Protein AF-W6TEU5-F1 (afdb_monomer_lite)

Structure (mmCIF, N/CA/C/O backbone):
data_AF-W6TEU5-F1
#
_entry.id   AF-W6TEU5-F1
#
loop_
_atom_site.group_PDB
_atom_site.id
_atom_site.type_symbol
_atom_site.label_atom_id
_atom_site.label_alt_id
_atom_site.label_comp_id
_atom_site.label_asym_id
_atom_site.label_entity_id
_atom_site.label_seq_id
_atom_site.pdbx_PDB_ins_code
_atom_site.Cartn_x
_atom_site.Cartn_y
_atom_site.Cartn_z
_atom_site.occupancy
_atom_site.B_iso_or_equiv
_atom_site.auth_seq_id
_atom_site.auth_comp_id
_atom_site.auth_asym_id
_atom_site.auth_atom_id
_atom_site.pdbx_PDB_model_num
ATOM 1 N N . MET A 1 1 ? 7.133 15.525 -54.657 1.00 47.66 1 MET A N 1
ATOM 2 C CA . MET A 1 1 ? 6.913 15.774 -53.212 1.00 47.66 1 MET A CA 1
ATOM 3 C C . MET A 1 1 ? 6.235 14.563 -52.540 1.00 47.66 1 MET A C 1
ATOM 5 O O . MET A 1 1 ? 5.232 14.722 -51.864 1.00 47.66 1 MET A O 1
ATOM 9 N N . LEU A 1 2 ? 6.760 13.339 -52.738 1.00 56.66 2 LEU A N 1
ATOM 10 C CA . LEU A 1 2 ? 6.031 12.081 -52.457 1.00 56.66 2 LEU A CA 1
ATOM 11 C C . LEU A 1 2 ? 6.947 10.897 -52.050 1.00 56.66 2 LEU A C 1
ATOM 13 O O . LEU A 1 2 ? 6.618 9.748 -52.297 1.00 56.66 2 LEU A O 1
ATOM 17 N N . LEU A 1 3 ? 8.111 11.158 -51.439 1.00 55.50 3 LEU A N 1
ATOM 18 C CA . LEU A 1 3 ? 9.068 10.097 -51.051 1.00 55.50 3 LEU A CA 1
ATOM 19 C C . LEU A 1 3 ? 9.409 10.033 -49.551 1.00 55.50 3 LEU A C 1
ATOM 21 O O . LEU A 1 3 ? 10.231 9.219 -49.145 1.00 55.50 3 LEU A O 1
ATOM 25 N N . LYS A 1 4 ? 8.776 10.843 -48.691 1.00 53.56 4 LYS A N 1
ATOM 26 C CA . LYS A 1 4 ? 9.067 10.833 -47.240 1.00 53.56 4 LYS A CA 1
ATOM 27 C C . LYS A 1 4 ? 8.332 9.735 -46.444 1.00 53.56 4 LYS A C 1
ATOM 29 O O . LYS A 1 4 ? 8.527 9.636 -45.239 1.00 53.56 4 LYS A O 1
ATOM 34 N N . THR A 1 5 ? 7.514 8.899 -47.079 1.00 62.81 5 THR A N 1
ATOM 35 C CA . THR A 1 5 ? 6.441 8.149 -46.398 1.00 62.81 5 THR A CA 1
ATOM 36 C C . THR A 1 5 ? 6.730 6.679 -46.073 1.00 62.81 5 THR A C 1
ATOM 38 O O . THR A 1 5 ? 6.107 6.151 -45.156 1.00 62.81 5 THR A O 1
ATOM 41 N N . PHE A 1 6 ? 7.690 6.006 -46.719 1.00 62.19 6 PHE A N 1
ATOM 42 C CA . PHE A 1 6 ? 7.880 4.558 -46.493 1.00 62.19 6 PHE A CA 1
ATOM 43 C C . PHE A 1 6 ? 8.570 4.235 -45.155 1.00 62.19 6 PHE A C 1
ATOM 45 O O . PHE A 1 6 ? 8.124 3.373 -44.403 1.00 62.19 6 PHE A O 1
ATOM 52 N N . ALA A 1 7 ? 9.608 4.994 -44.787 1.00 64.88 7 ALA A N 1
ATOM 53 C CA . ALA A 1 7 ? 10.289 4.847 -43.494 1.00 64.88 7 ALA A CA 1
ATOM 54 C C . ALA A 1 7 ? 9.403 5.252 -42.298 1.00 64.88 7 ALA A C 1
ATOM 56 O O . ALA A 1 7 ? 9.621 4.820 -41.167 1.00 64.88 7 ALA A O 1
ATOM 57 N N . GLN A 1 8 ? 8.397 6.093 -42.543 1.00 64.06 8 GLN A N 1
ATOM 58 C CA . GLN A 1 8 ? 7.459 6.564 -41.529 1.00 64.06 8 GLN A CA 1
ATOM 59 C C . GLN A 1 8 ? 6.436 5.483 -41.147 1.00 64.06 8 GLN A C 1
ATOM 61 O O . GLN A 1 8 ? 5.996 5.460 -40.002 1.00 64.06 8 GLN A O 1
ATOM 66 N N . LEU A 1 9 ? 6.137 4.550 -42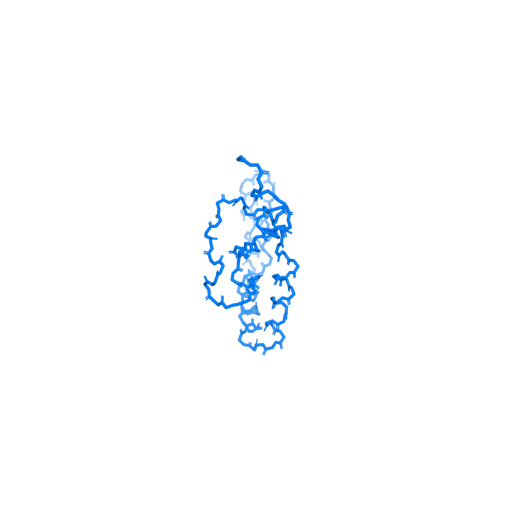.059 1.00 65.44 9 LEU A N 1
ATOM 67 C CA . LEU A 1 9 ? 5.239 3.413 -41.833 1.00 65.44 9 LEU A CA 1
ATOM 68 C C . LEU A 1 9 ? 5.831 2.371 -40.863 1.00 65.44 9 LEU A C 1
ATOM 70 O O . LEU A 1 9 ? 5.100 1.722 -40.124 1.00 65.44 9 LEU A O 1
ATOM 74 N N . PHE A 1 10 ? 7.162 2.261 -40.811 1.00 72.69 10 PHE A N 1
ATOM 75 C CA . PHE A 1 10 ? 7.885 1.373 -39.891 1.00 72.69 10 PHE A CA 1
ATOM 76 C C . PHE A 1 10 ? 8.312 2.049 -38.581 1.00 72.69 10 PHE A C 1
ATOM 78 O O . PHE A 1 10 ? 8.942 1.409 -37.731 1.00 72.69 10 PHE A O 1
ATOM 85 N N . LYS A 1 11 ? 7.982 3.332 -38.370 1.00 67.25 11 LYS A N 1
ATOM 86 C CA . LYS A 1 11 ? 8.233 3.977 -37.077 1.00 67.25 11 LYS A CA 1
ATOM 87 C C . LYS A 1 11 ? 7.311 3.363 -36.033 1.00 67.25 11 LYS A C 1
ATOM 89 O O . LYS A 1 11 ? 6.134 3.700 -35.948 1.00 67.25 11 LYS A O 1
ATOM 94 N N . ARG A 1 12 ? 7.880 2.489 -35.199 1.00 63.69 12 ARG A N 1
ATOM 95 C CA . ARG A 1 12 ? 7.220 2.011 -33.982 1.00 63.69 12 ARG A CA 1
ATOM 96 C C . ARG A 1 12 ? 6.779 3.226 -33.158 1.00 63.69 12 ARG A C 1
ATOM 98 O O . ARG A 1 12 ? 7.586 4.151 -32.993 1.00 63.69 12 ARG A O 1
ATOM 105 N N . PRO A 1 13 ? 5.535 3.254 -32.647 1.00 64.12 13 PRO A N 1
ATOM 106 C CA . PRO A 1 13 ? 5.125 4.309 -31.736 1.00 64.12 13 PRO A CA 1
ATOM 107 C C . PRO A 1 13 ? 6.117 4.345 -30.572 1.00 64.12 13 P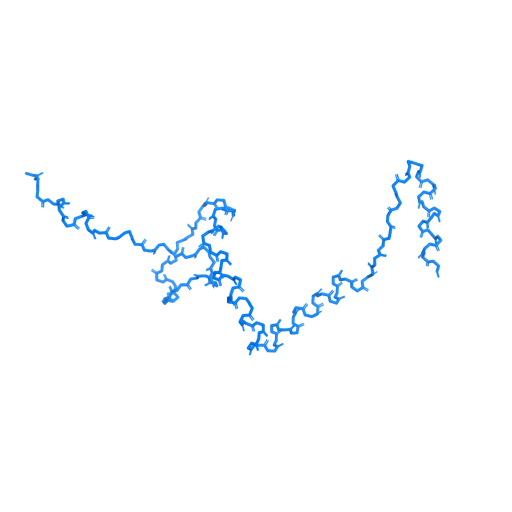RO A C 1
ATOM 109 O O . PRO A 1 13 ? 6.479 3.301 -30.023 1.00 64.12 13 PRO A O 1
ATOM 112 N N . LYS A 1 14 ? 6.611 5.541 -30.232 1.00 61.53 14 LYS A N 1
ATOM 113 C CA . LYS A 1 14 ? 7.464 5.707 -29.052 1.00 61.53 14 LYS A CA 1
ATOM 114 C C . LYS A 1 14 ? 6.681 5.182 -27.850 1.00 61.53 14 LYS A C 1
ATOM 116 O O . LYS A 1 14 ? 5.530 5.575 -27.664 1.00 61.53 14 LYS A O 1
ATOM 121 N N . SER A 1 15 ? 7.284 4.291 -27.064 1.00 60.62 15 SER A N 1
ATOM 122 C CA . SER A 1 15 ? 6.664 3.823 -25.828 1.00 60.62 15 SER A CA 1
ATOM 123 C C .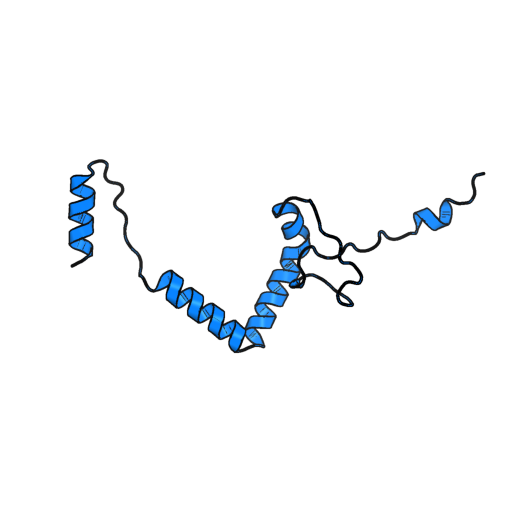 SER A 1 15 ? 6.427 5.032 -24.930 1.00 60.62 15 SER A C 1
ATOM 125 O O . SER A 1 15 ? 7.384 5.695 -24.522 1.00 60.62 15 SER A O 1
ATOM 127 N N . LYS A 1 16 ? 5.163 5.341 -24.653 1.00 65.56 16 LYS A N 1
ATOM 128 C CA . LYS A 1 16 ? 4.815 6.319 -23.624 1.00 65.56 16 LYS A CA 1
ATOM 129 C C . LYS A 1 16 ? 5.292 5.795 -22.269 1.00 65.56 16 LYS A C 1
ATOM 131 O O . LYS A 1 16 ? 5.317 4.5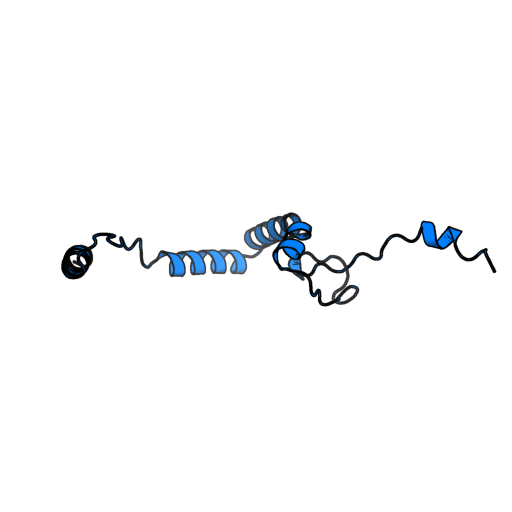76 -22.067 1.00 65.56 16 LYS A O 1
ATOM 136 N N . ALA A 1 17 ? 5.692 6.681 -21.354 1.00 69.75 17 ALA A N 1
ATOM 137 C CA . ALA A 1 17 ? 5.918 6.239 -19.982 1.00 69.75 17 ALA A CA 1
ATOM 138 C C . ALA A 1 17 ? 4.633 5.640 -19.421 1.00 69.75 17 ALA A C 1
ATOM 140 O O . ALA A 1 17 ? 3.527 6.067 -19.745 1.00 69.75 17 ALA A O 1
ATOM 141 N N . SER A 1 18 ? 4.807 4.675 -18.526 1.00 75.38 18 SER A N 1
ATOM 142 C CA . SER A 1 18 ? 3.741 4.341 -17.597 1.00 75.38 18 SER A CA 1
ATOM 143 C C . SER A 1 18 ? 3.374 5.586 -16.794 1.00 75.38 18 SER A C 1
ATOM 145 O O . SER A 1 18 ? 4.263 6.285 -16.306 1.00 75.38 18 SER A O 1
ATOM 147 N N . ALA A 1 19 ? 2.076 5.819 -16.597 1.00 82.50 19 ALA A N 1
ATOM 148 C CA . ALA A 1 19 ? 1.596 6.878 -15.706 1.00 82.50 19 ALA A CA 1
ATOM 149 C C . ALA A 1 19 ? 2.032 6.677 -14.242 1.00 82.50 19 ALA A C 1
ATOM 151 O O . ALA A 1 19 ? 1.981 7.602 -13.437 1.00 82.50 19 ALA A O 1
ATOM 152 N N . TRP A 1 20 ? 2.486 5.470 -13.900 1.00 86.00 20 TRP A N 1
ATOM 153 C CA . TRP A 1 20 ? 2.998 5.107 -12.585 1.00 86.00 20 TRP A CA 1
ATOM 154 C C . TRP A 1 20 ? 4.501 4.840 -12.646 1.00 86.00 20 TRP A C 1
ATOM 156 O O . TRP A 1 20 ? 4.940 4.023 -13.461 1.00 86.00 20 TRP A O 1
ATOM 166 N N . ASP A 1 21 ? 5.272 5.433 -11.731 1.00 85.50 21 ASP A N 1
ATOM 167 C CA . ASP A 1 21 ? 6.728 5.212 -11.624 1.00 85.50 21 ASP A CA 1
ATOM 168 C C . ASP A 1 21 ? 7.036 3.709 -11.476 1.00 85.50 21 ASP A C 1
ATOM 170 O O . ASP A 1 21 ? 7.842 3.125 -12.200 1.00 85.50 21 ASP A O 1
ATOM 174 N N . ALA A 1 22 ? 6.243 3.031 -10.641 1.00 88.19 22 ALA A N 1
ATOM 175 C CA . ALA A 1 22 ? 6.356 1.602 -10.390 1.00 88.19 22 ALA A CA 1
ATOM 176 C C . ALA A 1 22 ? 5.998 0.706 -11.585 1.00 88.19 22 ALA A C 1
ATOM 178 O O . ALA A 1 22 ? 6.332 -0.470 -11.533 1.00 88.19 22 ALA A O 1
ATOM 179 N N . ALA A 1 23 ? 5.365 1.195 -12.655 1.00 88.81 23 ALA A N 1
ATOM 180 C CA . ALA A 1 23 ? 5.155 0.423 -13.890 1.00 88.81 23 ALA A CA 1
ATOM 181 C C . ALA A 1 23 ? 6.025 0.904 -15.064 1.00 88.81 23 ALA A C 1
ATOM 183 O O . ALA A 1 23 ? 6.005 0.300 -16.136 1.00 88.81 23 ALA A O 1
ATOM 184 N N . GLY A 1 24 ? 6.843 1.940 -14.852 1.00 84.50 24 GLY A N 1
ATOM 185 C CA . GLY A 1 24 ? 7.822 2.412 -15.823 1.00 84.50 24 GLY A CA 1
ATOM 186 C C . GLY A 1 24 ? 8.966 1.422 -16.054 1.00 84.50 24 GLY A C 1
ATOM 187 O O . GLY A 1 24 ? 9.247 0.533 -15.244 1.00 84.50 24 GLY A O 1
ATOM 188 N N . SER A 1 25 ? 9.649 1.578 -17.182 1.00 80.06 25 SER A N 1
ATOM 189 C CA . SER A 1 25 ? 10.891 0.877 -17.509 1.00 80.06 25 SER A CA 1
ATOM 190 C C . SER A 1 25 ? 11.875 1.870 -18.126 1.00 80.06 25 SER A C 1
ATOM 192 O O . SER A 1 25 ? 11.463 2.837 -18.769 1.00 80.06 25 SER A O 1
ATOM 194 N N . GLY A 1 26 ? 13.172 1.627 -17.944 1.00 81.94 26 GLY A N 1
ATOM 195 C CA . GLY A 1 26 ? 14.239 2.487 -18.448 1.00 81.94 26 GLY A CA 1
ATOM 196 C C . GLY A 1 26 ? 14.707 3.544 -17.447 1.00 81.94 26 GLY A C 1
ATOM 197 O O . GLY A 1 26 ? 14.410 3.490 -16.255 1.00 81.94 26 GLY A O 1
ATOM 198 N N . LYS A 1 27 ? 15.510 4.491 -17.938 1.00 80.38 27 LYS A N 1
ATOM 199 C CA . LYS A 1 27 ? 16.108 5.539 -17.106 1.00 80.38 27 LYS A CA 1
ATOM 200 C C . LYS A 1 27 ? 15.035 6.506 -16.606 1.00 80.38 27 LYS A C 1
ATOM 202 O O . LYS A 1 27 ? 14.122 6.885 -17.348 1.00 80.38 27 LYS A O 1
ATOM 207 N N . ARG A 1 28 ? 15.195 6.949 -15.357 1.00 72.12 28 ARG A N 1
ATOM 208 C CA . ARG A 1 28 ? 14.314 7.933 -14.721 1.00 72.12 28 ARG A CA 1
ATOM 209 C C . ARG A 1 28 ? 14.202 9.169 -15.624 1.00 72.12 28 ARG A C 1
ATOM 211 O O . ARG A 1 28 ? 15.217 9.656 -16.112 1.00 72.12 28 ARG A O 1
ATOM 218 N N . LEU A 1 29 ? 12.976 9.632 -15.874 1.00 68.75 29 LEU A N 1
ATOM 219 C CA . LEU A 1 29 ? 12.623 10.796 -16.711 1.00 68.75 29 LEU A CA 1
ATOM 220 C C . LEU A 1 29 ? 12.728 10.647 -18.242 1.00 68.75 29 LEU A C 1
ATOM 222 O O . LEU A 1 29 ? 12.255 11.531 -18.945 1.00 68.75 29 LEU A O 1
ATOM 226 N N . THR A 1 30 ? 13.256 9.547 -18.796 1.00 73.31 30 THR A N 1
ATOM 227 C CA . THR A 1 30 ? 13.441 9.432 -20.268 1.00 73.31 30 THR A CA 1
ATOM 228 C C . THR A 1 30 ? 12.127 9.443 -21.056 1.00 73.31 30 THR A C 1
ATOM 230 O O . THR A 1 30 ? 12.093 9.879 -22.203 1.00 73.31 30 THR A O 1
ATOM 233 N N . TYR A 1 31 ? 11.037 8.998 -20.431 1.00 72.75 31 TYR A N 1
ATOM 234 C CA . TYR A 1 31 ? 9.713 8.941 -21.047 1.00 72.75 31 TYR A CA 1
ATOM 235 C C . TYR A 1 31 ? 8.656 9.721 -20.261 1.00 72.75 31 TYR A C 1
ATOM 237 O O . TYR A 1 31 ? 7.476 9.577 -20.560 1.00 72.75 31 TYR A O 1
ATOM 245 N N . TRP A 1 32 ? 9.052 10.519 -19.256 1.00 78.19 32 TRP A N 1
ATOM 246 C CA . TRP A 1 32 ? 8.101 11.206 -18.378 1.00 78.19 32 TRP A CA 1
ATOM 247 C C . TRP A 1 32 ? 7.195 12.137 -19.184 1.00 78.19 32 TRP A C 1
ATOM 249 O O . TRP A 1 32 ? 7.640 13.140 -19.741 1.00 78.19 32 TRP A O 1
ATOM 259 N N . GLN A 1 33 ? 5.917 11.785 -19.231 1.00 77.38 33 GLN A N 1
ATOM 260 C CA . GLN A 1 33 ? 4.861 12.577 -19.834 1.00 77.38 33 GLN A CA 1
ATOM 261 C C . GLN A 1 33 ? 3.654 12.489 -18.900 1.00 77.38 33 GLN A C 1
ATOM 263 O O . GLN A 1 33 ? 3.140 11.388 -18.700 1.00 77.38 33 GLN A O 1
ATOM 268 N N . PRO A 1 34 ? 3.223 13.605 -18.287 1.00 78.44 34 PRO A N 1
ATOM 269 C CA . PRO A 1 34 ? 1.988 13.631 -17.519 1.00 78.44 34 PRO A CA 1
ATOM 270 C C . PRO A 1 34 ? 0.815 13.212 -18.412 1.00 78.44 34 PRO A C 1
ATOM 272 O O . PRO A 1 34 ? 0.611 13.782 -19.483 1.00 78.44 34 PRO A O 1
ATOM 275 N N . GLU A 1 35 ? 0.066 12.199 -17.990 1.00 78.44 35 GLU A N 1
ATOM 276 C CA . GLU A 1 35 ? -1.112 11.722 -18.714 1.00 78.44 35 GLU A CA 1
ATOM 277 C C . GLU A 1 35 ? -2.374 12.436 -18.210 1.00 78.44 35 GLU A C 1
ATOM 279 O O . GLU A 1 35 ? -2.550 12.636 -17.010 1.00 78.44 35 GLU A O 1
ATOM 284 N N . HIS A 1 36 ? -3.279 12.782 -19.131 1.00 83.31 36 HIS A N 1
ATOM 285 C CA . HIS A 1 36 ? -4.575 13.415 -18.826 1.00 83.31 36 HIS A CA 1
ATOM 286 C C . HIS A 1 36 ? -5.759 12.438 -18.911 1.00 83.31 36 HIS A C 1
ATOM 288 O O . HIS A 1 36 ? -6.917 12.848 -18.858 1.00 83.31 36 HIS A O 1
ATOM 294 N N . SER A 1 37 ? -5.483 11.146 -19.104 1.00 85.31 37 SER A N 1
ATOM 295 C CA . SER A 1 37 ? -6.527 10.128 -19.239 1.00 85.31 37 SER A CA 1
ATOM 296 C C . SER A 1 37 ? -7.130 9.724 -17.888 1.00 85.31 37 SER A C 1
ATOM 298 O O . SER A 1 37 ? -6.565 9.977 -16.824 1.00 85.31 37 SER A O 1
ATOM 300 N N . ALA A 1 38 ? -8.300 9.084 -17.929 1.00 87.56 38 ALA A N 1
ATOM 301 C CA . ALA A 1 38 ? -8.982 8.618 -16.730 1.00 87.56 38 ALA A CA 1
ATOM 302 C C . ALA A 1 38 ? -8.168 7.540 -15.986 1.00 87.56 38 ALA A C 1
ATOM 304 O O . ALA A 1 38 ? -7.442 6.742 -16.581 1.00 87.56 38 ALA A O 1
ATOM 305 N N . ILE A 1 39 ? -8.354 7.448 -14.668 1.00 86.75 39 ILE A N 1
ATOM 306 C CA . ILE A 1 39 ? -7.627 6.490 -13.816 1.00 86.75 39 ILE A CA 1
ATOM 307 C C . ILE A 1 39 ? -7.834 5.042 -14.287 1.00 86.75 39 ILE A C 1
ATOM 309 O O . ILE A 1 39 ? -6.880 4.267 -14.339 1.00 86.75 39 ILE A O 1
ATOM 313 N N . ASN A 1 40 ? -9.052 4.684 -14.701 1.00 89.56 40 ASN A N 1
ATOM 314 C CA . ASN A 1 40 ? -9.359 3.332 -15.175 1.00 89.56 40 ASN A CA 1
ATOM 315 C C . ASN A 1 40 ? -8.583 2.970 -16.451 1.00 89.56 40 ASN A C 1
ATOM 317 O O . ASN A 1 40 ? -8.072 1.856 -16.556 1.00 89.56 40 ASN A O 1
ATOM 321 N N . SER A 1 41 ? -8.427 3.912 -17.391 1.00 85.62 41 SER A N 1
ATOM 322 C CA . SER A 1 41 ? -7.615 3.686 -18.595 1.00 85.62 41 SER A CA 1
ATOM 323 C C . SER A 1 41 ? -6.124 3.576 -18.277 1.00 85.62 41 SER A C 1
ATOM 325 O O . SER A 1 41 ? -5.423 2.781 -18.901 1.00 85.62 41 SER A O 1
ATOM 327 N N . LEU A 1 42 ? -5.639 4.319 -17.278 1.00 84.94 42 LEU A N 1
ATOM 328 C CA . LEU A 1 42 ? -4.251 4.227 -16.818 1.00 84.94 42 LEU A CA 1
ATOM 329 C C . LEU A 1 42 ? -3.961 2.904 -16.105 1.00 84.94 42 LEU A C 1
ATOM 331 O O . LEU A 1 42 ? -2.908 2.305 -16.308 1.00 84.94 42 LEU A O 1
ATOM 335 N N . LEU A 1 43 ? -4.887 2.427 -15.275 1.00 86.94 43 LEU A N 1
ATOM 336 C CA . LEU A 1 43 ? -4.740 1.157 -14.566 1.00 86.94 43 LEU A CA 1
ATOM 337 C C . LEU A 1 43 ? -4.800 -0.039 -15.516 1.00 86.94 43 LEU A C 1
ATOM 339 O O . LEU A 1 43 ? -3.970 -0.938 -15.386 1.00 86.94 43 LEU A O 1
ATOM 343 N N . GLY A 1 44 ? -5.723 -0.038 -16.484 1.00 85.56 44 GLY A N 1
ATOM 344 C CA . GLY A 1 44 ? -5.931 -1.168 -17.396 1.00 85.56 44 GLY A CA 1
ATOM 345 C C . GLY A 1 44 ? -4.652 -1.635 -18.100 1.00 85.56 44 GLY A C 1
ATOM 346 O O . GLY A 1 44 ? -4.414 -2.834 -18.214 1.00 85.56 44 GLY A O 1
ATOM 347 N N . ASN A 1 45 ? -3.776 -0.700 -18.475 1.00 81.25 45 ASN A N 1
ATOM 348 C CA . ASN A 1 45 ? -2.533 -1.000 -19.192 1.00 81.25 45 ASN A CA 1
ATOM 349 C C . ASN A 1 45 ? -1.345 -1.372 -18.284 1.00 81.25 45 ASN A C 1
ATOM 351 O O . ASN A 1 45 ? -0.322 -1.850 -18.774 1.00 81.25 45 ASN A O 1
ATOM 355 N N . HIS A 1 46 ? -1.433 -1.128 -16.973 1.00 87.94 46 HIS A N 1
ATOM 356 C CA . HIS A 1 46 ? -0.287 -1.223 -16.056 1.00 87.94 46 HIS A CA 1
ATOM 357 C C . HIS A 1 46 ? -0.513 -2.152 -14.857 1.00 87.94 46 HIS A C 1
ATOM 359 O O . HIS A 1 46 ? 0.430 -2.428 -14.112 1.00 87.94 46 HIS A O 1
ATOM 365 N N . LEU A 1 47 ? -1.734 -2.664 -14.674 1.00 91.06 47 LEU A N 1
ATOM 366 C CA . LEU A 1 47 ? -2.141 -3.416 -13.487 1.00 91.06 47 LEU A CA 1
ATOM 367 C C . LEU A 1 47 ? -1.270 -4.648 -13.215 1.00 91.06 47 LEU A C 1
ATOM 369 O O . LEU A 1 47 ? -0.904 -4.892 -12.067 1.00 91.06 47 LEU A O 1
ATOM 373 N N . GLU A 1 48 ? -0.924 -5.414 -14.251 1.00 91.81 48 GLU A N 1
ATOM 374 C CA . GLU A 1 48 ? -0.106 -6.623 -14.102 1.00 91.81 48 GLU A CA 1
ATOM 375 C C . GLU A 1 48 ? 1.283 -6.296 -13.541 1.00 91.81 48 GLU A C 1
ATOM 377 O O . GLU A 1 48 ? 1.705 -6.845 -12.521 1.00 91.81 48 GLU A O 1
ATOM 382 N N . THR A 1 49 ? 1.961 -5.326 -14.157 1.00 92.06 49 THR A N 1
ATOM 383 C CA . THR A 1 49 ? 3.292 -4.871 -13.747 1.00 92.06 49 THR A CA 1
ATOM 384 C C . THR A 1 49 ? 3.275 -4.293 -12.336 1.00 92.06 49 THR A C 1
ATOM 386 O O . THR A 1 49 ? 4.137 -4.638 -11.526 1.00 92.06 49 THR A O 1
ATOM 389 N N . LEU A 1 50 ? 2.283 -3.454 -12.017 1.00 93.19 50 LEU A N 1
ATOM 390 C CA . LEU A 1 50 ? 2.124 -2.874 -10.683 1.00 93.19 50 LEU A CA 1
ATOM 391 C C . LEU A 1 50 ? 1.934 -3.957 -9.623 1.00 93.19 50 LEU A C 1
ATOM 393 O O . LEU A 1 50 ? 2.616 -3.945 -8.602 1.00 93.19 50 LEU A O 1
ATOM 397 N N . ARG A 1 51 ? 1.048 -4.924 -9.877 1.00 94.69 51 ARG A N 1
ATOM 398 C CA . ARG A 1 51 ? 0.751 -6.008 -8.937 1.00 94.69 51 ARG A CA 1
ATOM 399 C C . ARG A 1 51 ? 1.961 -6.909 -8.711 1.00 94.69 51 ARG A C 1
ATOM 401 O O . ARG A 1 51 ? 2.257 -7.262 -7.570 1.00 94.69 51 ARG A O 1
ATOM 408 N N . SER A 1 52 ? 2.656 -7.279 -9.785 1.00 95.94 52 SER A N 1
ATOM 409 C CA . SER A 1 52 ? 3.853 -8.118 -9.709 1.00 95.94 52 SER A CA 1
ATOM 410 C C . SER A 1 52 ? 4.963 -7.431 -8.908 1.00 95.94 52 SER A C 1
ATOM 412 O O . SER A 1 52 ? 5.479 -8.007 -7.948 1.00 95.94 52 SER A O 1
ATOM 414 N N . ARG A 1 53 ? 5.259 -6.161 -9.217 1.00 95.38 53 ARG A N 1
ATOM 415 C CA . ARG A 1 53 ? 6.290 -5.381 -8.517 1.00 95.38 53 ARG A CA 1
ATOM 416 C C . ARG A 1 53 ? 5.912 -5.067 -7.072 1.00 95.38 53 ARG A C 1
ATOM 418 O O . ARG A 1 53 ? 6.772 -5.170 -6.209 1.00 95.38 53 ARG A O 1
ATOM 425 N N . ALA A 1 54 ? 4.646 -4.769 -6.777 1.00 95.94 54 ALA A N 1
ATOM 426 C CA . ALA A 1 54 ? 4.184 -4.587 -5.400 1.00 95.94 54 ALA A CA 1
ATOM 427 C C . ALA A 1 54 ? 4.438 -5.846 -4.555 1.00 95.94 54 ALA A C 1
ATOM 429 O O . ALA A 1 54 ? 5.028 -5.762 -3.482 1.00 95.94 54 ALA A O 1
ATOM 430 N N . ARG A 1 55 ? 4.077 -7.033 -5.063 1.00 96.19 55 ARG A N 1
ATOM 431 C CA . ARG A 1 55 ? 4.332 -8.310 -4.370 1.00 96.19 55 ARG A CA 1
ATOM 432 C C . ARG A 1 55 ? 5.822 -8.602 -4.207 1.00 96.19 55 ARG A C 1
ATOM 434 O O . ARG A 1 55 ? 6.228 -9.157 -3.191 1.00 96.19 55 ARG A O 1
ATOM 441 N N . ASP A 1 56 ? 6.626 -8.251 -5.205 1.00 97.31 56 ASP A N 1
ATOM 442 C CA . ASP A 1 56 ? 8.076 -8.412 -5.137 1.00 97.31 56 ASP A CA 1
ATOM 443 C C . ASP A 1 56 ? 8.716 -7.508 -4.079 1.00 97.31 56 ASP A C 1
ATOM 445 O O . ASP A 1 56 ? 9.531 -7.977 -3.286 1.00 97.31 56 ASP A O 1
ATOM 449 N N . MET A 1 57 ? 8.276 -6.250 -3.996 1.00 96.62 57 MET A N 1
ATOM 450 C CA . MET A 1 57 ? 8.734 -5.305 -2.978 1.00 96.62 57 MET A CA 1
ATOM 451 C C . MET A 1 57 ? 8.454 -5.803 -1.564 1.00 96.62 57 MET A C 1
ATOM 453 O O . MET A 1 57 ? 9.335 -5.725 -0.713 1.00 96.62 57 MET A O 1
ATOM 457 N N . VAL A 1 58 ? 7.269 -6.362 -1.319 1.00 97.56 58 VAL A N 1
ATOM 458 C CA . VAL A 1 58 ? 6.911 -6.920 -0.006 1.00 97.56 58 VAL A CA 1
ATOM 459 C C . VAL A 1 58 ? 7.807 -8.099 0.368 1.00 97.56 58 VAL A C 1
ATOM 461 O O . VAL A 1 58 ? 8.252 -8.187 1.506 1.00 97.56 58 VAL A O 1
ATOM 464 N N . ARG A 1 59 ? 8.129 -8.980 -0.589 1.00 97.12 59 ARG A N 1
ATOM 465 C CA . ARG A 1 59 ? 9.000 -10.144 -0.346 1.00 97.12 59 ARG A CA 1
ATOM 466 C C . ARG A 1 59 ? 10.454 -9.764 -0.066 1.00 97.12 59 ARG A C 1
ATOM 468 O O . ARG A 1 59 ? 11.127 -10.471 0.674 1.00 97.12 59 ARG A O 1
ATOM 475 N N . LYS A 1 60 ? 10.953 -8.695 -0.690 1.00 97.69 60 LYS A N 1
ATOM 476 C CA . LYS A 1 60 ? 12.373 -8.310 -0.629 1.00 97.69 60 LYS A CA 1
ATOM 477 C C . LYS A 1 60 ? 12.685 -7.248 0.420 1.00 97.69 60 LYS A C 1
ATOM 479 O O . LYS A 1 60 ? 13.838 -7.134 0.823 1.00 97.69 60 LYS A O 1
ATOM 484 N N . ASN A 1 61 ? 11.703 -6.444 0.825 1.00 97.25 61 ASN A N 1
ATOM 485 C CA . ASN A 1 61 ? 11.917 -5.307 1.712 1.00 97.25 61 ASN A CA 1
ATOM 486 C C . ASN A 1 61 ? 11.143 -5.480 3.035 1.00 97.25 61 ASN A C 1
ATOM 488 O O . ASN A 1 61 ? 9.912 -5.366 3.036 1.00 97.25 61 ASN A O 1
ATOM 492 N N . PRO A 1 62 ? 11.839 -5.674 4.175 1.00 97.19 62 PRO A N 1
ATOM 493 C CA . PRO A 1 62 ? 11.184 -5.844 5.471 1.00 97.19 62 PRO A CA 1
ATOM 494 C C . PRO A 1 62 ? 10.400 -4.600 5.907 1.00 97.19 62 PRO A C 1
ATOM 496 O O . PRO A 1 62 ? 9.354 -4.733 6.539 1.00 97.19 62 PRO A O 1
ATOM 499 N N . TYR A 1 63 ? 10.827 -3.394 5.515 1.00 98.12 63 TYR A N 1
ATOM 500 C CA . TYR A 1 63 ? 10.064 -2.174 5.789 1.00 98.12 63 TYR A CA 1
ATOM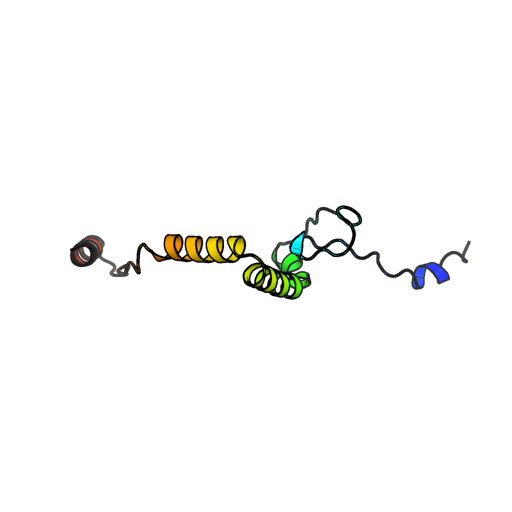 501 C C . TYR A 1 63 ? 8.733 -2.164 5.043 1.00 98.12 63 TYR A C 1
ATOM 503 O O . TYR A 1 63 ? 7.713 -1.811 5.625 1.00 98.12 63 TYR A O 1
ATOM 511 N N . ALA A 1 64 ? 8.718 -2.589 3.775 1.00 97.12 64 ALA A N 1
ATOM 512 C CA . ALA A 1 64 ? 7.482 -2.665 3.000 1.00 97.12 64 ALA A CA 1
ATOM 513 C C . ALA A 1 64 ? 6.496 -3.665 3.622 1.00 97.12 64 ALA A C 1
ATOM 515 O O . ALA A 1 64 ? 5.313 -3.356 3.751 1.00 97.12 64 ALA A O 1
ATOM 516 N N . SER A 1 65 ? 6.988 -4.828 4.061 1.00 97.81 65 SER A N 1
ATOM 517 C CA . SER A 1 65 ? 6.171 -5.809 4.782 1.00 97.81 65 SER A CA 1
ATOM 518 C C . SER A 1 65 ? 5.617 -5.242 6.094 1.00 97.81 65 SER A C 1
ATOM 520 O O . SER A 1 65 ? 4.420 -5.349 6.347 1.00 97.81 65 SER A O 1
ATOM 522 N N . ASN A 1 66 ? 6.458 -4.589 6.903 1.00 97.69 66 ASN A N 1
ATOM 523 C CA . ASN A 1 66 ? 6.044 -4.008 8.181 1.00 97.69 66 ASN A CA 1
ATOM 524 C C . ASN A 1 66 ? 5.002 -2.889 8.016 1.00 97.69 66 ASN A C 1
ATOM 526 O O . ASN A 1 66 ? 4.061 -2.7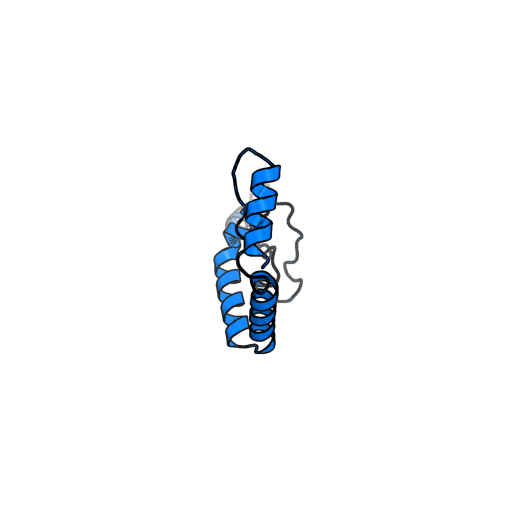92 8.800 1.00 97.69 66 ASN A O 1
ATOM 530 N N . ILE A 1 67 ? 5.140 -2.054 6.982 1.00 97.25 67 ILE A N 1
ATOM 531 C CA . ILE A 1 67 ? 4.166 -0.998 6.677 1.00 97.25 67 ILE A CA 1
ATOM 532 C C . ILE A 1 67 ? 2.793 -1.605 6.382 1.00 97.25 67 ILE A C 1
ATOM 534 O O . ILE A 1 67 ? 1.797 -1.116 6.908 1.00 97.25 67 ILE A O 1
ATOM 538 N N . ILE A 1 68 ? 2.727 -2.671 5.576 1.00 94.94 68 ILE A N 1
ATOM 539 C CA . ILE A 1 68 ? 1.453 -3.336 5.266 1.00 94.94 68 ILE A CA 1
ATOM 540 C C . ILE A 1 68 ? 0.824 -3.905 6.536 1.00 94.94 68 ILE A C 1
ATOM 542 O O . ILE A 1 68 ? -0.352 -3.650 6.782 1.00 94.94 68 ILE A O 1
ATOM 546 N N . GLU A 1 69 ? 1.600 -4.605 7.361 1.00 94.56 69 GLU A N 1
ATOM 547 C CA . GLU A 1 69 ? 1.102 -5.184 8.613 1.00 94.56 69 GLU A CA 1
ATOM 548 C C . GLU A 1 69 ? 0.580 -4.102 9.565 1.00 94.56 69 GLU A C 1
ATOM 550 O O . GLU A 1 69 ? -0.525 -4.196 10.095 1.00 94.56 69 GLU A O 1
ATOM 555 N N . THR A 1 70 ? 1.331 -3.010 9.710 1.00 95.19 70 THR A N 1
ATOM 556 C CA . THR A 1 70 ? 0.938 -1.874 10.550 1.00 95.19 70 THR A CA 1
ATOM 557 C C . THR A 1 70 ? -0.336 -1.207 10.030 1.00 95.19 70 THR A C 1
ATOM 559 O O . THR A 1 70 ? -1.209 -0.837 10.814 1.00 95.19 70 THR A O 1
ATOM 562 N N . LEU A 1 71 ? -0.478 -1.052 8.711 1.00 93.38 71 LEU A N 1
ATOM 563 C CA . LEU A 1 71 ? -1.688 -0.498 8.106 1.00 93.38 71 LEU A CA 1
ATOM 564 C C . LEU A 1 71 ? -2.897 -1.405 8.331 1.00 93.38 71 LEU A C 1
ATOM 566 O O . LEU A 1 71 ? -3.953 -0.902 8.700 1.00 93.38 71 LEU A O 1
ATOM 570 N N . VAL A 1 72 ? -2.752 -2.718 8.140 1.00 91.56 72 VAL A N 1
ATOM 571 C CA . VAL A 1 72 ? -3.831 -3.688 8.374 1.00 91.56 72 VAL A CA 1
ATOM 572 C C . VAL A 1 72 ? -4.230 -3.690 9.847 1.00 91.56 72 VAL A C 1
ATOM 574 O O . VAL A 1 72 ? -5.414 -3.558 10.152 1.00 91.56 72 VAL A O 1
ATOM 577 N N . SER A 1 73 ? -3.256 -3.750 10.753 1.00 91.06 73 SER A N 1
ATOM 578 C CA . SER A 1 73 ? -3.489 -3.715 12.196 1.00 91.06 73 SER A CA 1
ATOM 579 C C . SER A 1 73 ? -4.214 -2.438 12.628 1.00 91.06 73 SER A C 1
ATOM 581 O O . SER A 1 73 ? -5.198 -2.515 13.350 1.00 91.06 73 SER A O 1
ATOM 583 N N . ASN A 1 74 ? -3.830 -1.264 12.121 1.00 89.12 74 ASN A N 1
ATOM 584 C CA . ASN A 1 74 ? -4.501 -0.009 12.482 1.00 89.12 74 ASN A CA 1
ATOM 585 C C . ASN A 1 74 ? -5.867 0.174 11.805 1.00 89.12 74 ASN A C 1
ATOM 587 O O . ASN A 1 74 ? -6.788 0.714 12.414 1.00 89.12 74 ASN A O 1
ATOM 591 N N . ALA A 1 75 ? -6.015 -0.253 10.548 1.00 87.56 75 ALA A N 1
ATOM 592 C CA . ALA A 1 75 ? -7.272 -0.118 9.815 1.00 87.56 75 ALA A CA 1
ATOM 593 C C . ALA A 1 75 ? -8.346 -1.077 10.345 1.00 87.56 75 ALA A C 1
ATOM 595 O O . ALA A 1 75 ? -9.511 -0.701 10.453 1.00 87.56 75 ALA A O 1
ATOM 596 N N . VAL A 1 76 ? -7.957 -2.310 10.678 1.00 83.44 76 VAL A N 1
ATOM 597 C CA . VAL A 1 76 ? -8.871 -3.355 11.155 1.00 83.44 76 VAL A CA 1
ATOM 598 C C . VAL A 1 76 ? -8.958 -3.385 12.681 1.00 83.44 76 VAL A C 1
ATOM 600 O O . VAL A 1 76 ? -10.003 -3.746 13.209 1.00 83.44 76 VAL A O 1
ATOM 603 N N . GLY A 1 77 ? -7.910 -2.982 13.405 1.00 67.88 77 GLY A N 1
ATOM 604 C CA . GLY A 1 77 ? -7.741 -3.162 14.857 1.00 67.88 77 GLY A CA 1
ATOM 605 C C . GLY A 1 77 ? -8.778 -2.492 15.757 1.00 67.88 77 GLY A C 1
ATOM 606 O O . GLY A 1 77 ? -8.778 -2.718 16.961 1.00 67.88 77 GLY A O 1
ATOM 607 N N . THR A 1 78 ? -9.707 -1.727 15.187 1.00 69.06 78 THR A N 1
ATOM 608 C CA . THR A 1 78 ? -10.917 -1.266 15.886 1.00 69.06 78 THR A CA 1
ATOM 609 C C . THR A 1 78 ? -12.020 -2.334 15.968 1.00 69.06 78 THR A C 1
ATOM 611 O O . THR A 1 78 ? -13.014 -2.131 16.663 1.00 69.06 78 THR A O 1
ATOM 614 N N . GLY A 1 79 ? -11.842 -3.484 15.310 1.00 72.50 79 GLY A N 1
ATOM 615 C CA . GLY A 1 79 ? -12.786 -4.598 15.286 1.00 72.50 79 GLY A CA 1
ATOM 616 C C . GLY A 1 79 ? -13.940 -4.409 14.295 1.00 72.50 79 GLY A C 1
ATOM 617 O O . GLY A 1 79 ? -14.053 -3.409 13.587 1.00 72.50 79 GLY A O 1
ATOM 618 N N . ILE A 1 80 ? -14.832 -5.401 14.234 1.00 76.12 80 ILE A N 1
ATOM 619 C CA . ILE A 1 80 ? -16.068 -5.312 13.447 1.00 76.12 80 ILE A CA 1
ATOM 620 C C . ILE A 1 80 ? -17.128 -4.619 14.306 1.00 76.12 80 ILE A C 1
ATOM 622 O O . ILE A 1 80 ? -17.599 -5.188 15.287 1.00 76.12 80 ILE A O 1
ATOM 626 N N . LYS A 1 81 ? -17.542 -3.407 13.916 1.00 77.94 81 LYS A N 1
ATOM 627 C CA . LYS A 1 81 ? -18.667 -2.699 14.545 1.00 77.94 81 LYS A CA 1
ATOM 628 C C . LYS A 1 81 ? -19.971 -3.014 13.802 1.00 77.94 81 LYS A C 1
ATOM 630 O O . LYS A 1 81 ? -20.170 -2.498 12.699 1.00 77.94 81 LYS A O 1
ATOM 635 N N . PRO A 1 82 ? -20.893 -3.804 14.374 1.00 78.88 82 PRO A N 1
ATOM 636 C CA . PRO A 1 82 ? -22.185 -4.033 13.746 1.00 78.88 82 PRO A CA 1
ATOM 637 C C . PRO A 1 82 ? -23.000 -2.743 13.748 1.00 78.88 82 PRO A C 1
ATOM 639 O O . PRO A 1 82 ? -23.133 -2.077 14.770 1.00 78.88 82 PRO A O 1
ATOM 642 N N . GLN A 1 83 ? -23.553 -2.397 12.589 1.00 83.69 83 GLN A N 1
ATOM 643 C CA . GLN A 1 83 ? -24.446 -1.255 12.432 1.00 83.69 83 GLN A CA 1
ATOM 644 C C . GLN A 1 83 ? -25.870 -1.758 12.194 1.00 83.69 83 GLN A C 1
ATOM 646 O O . GLN A 1 83 ? -26.164 -2.369 11.166 1.00 83.69 83 GLN A O 1
ATOM 651 N N . SER A 1 84 ? -26.762 -1.510 13.156 1.00 86.19 84 SER A N 1
ATOM 652 C CA . SER A 1 84 ? -28.173 -1.884 13.031 1.00 86.19 84 SER A CA 1
ATOM 653 C C . SER A 1 84 ? -28.863 -1.075 11.928 1.00 86.19 84 SER A C 1
ATOM 655 O O . SER A 1 84 ? -28.793 0.154 11.914 1.00 86.19 84 SER A O 1
ATOM 657 N N . LYS A 1 85 ? -29.579 -1.765 11.031 1.00 90.00 85 LYS A N 1
ATOM 658 C CA . LYS A 1 85 ? -30.400 -1.164 9.961 1.00 90.00 85 LYS A CA 1
ATOM 659 C C . LYS A 1 85 ? -31.870 -0.960 10.359 1.00 90.00 85 LYS A C 1
ATOM 661 O O . LYS A 1 85 ? -32.696 -0.665 9.501 1.00 90.00 85 LYS A O 1
ATOM 666 N N . ALA A 1 86 ? -32.220 -1.141 11.634 1.00 91.50 86 ALA A N 1
ATOM 667 C CA . ALA A 1 86 ? -33.591 -0.944 12.108 1.00 91.50 86 ALA A CA 1
ATOM 668 C C . ALA A 1 86 ? -34.078 0.484 11.810 1.00 91.50 86 ALA A C 1
ATOM 670 O O . ALA A 1 86 ? -33.292 1.418 11.924 1.00 91.50 86 ALA A O 1
ATOM 671 N N . GLN A 1 87 ? -35.354 0.678 11.464 1.00 92.19 87 GLN A N 1
ATOM 672 C CA . GLN A 1 87 ? -35.883 1.996 11.069 1.00 92.19 87 GLN A CA 1
ATOM 673 C C . GLN A 1 87 ? -35.945 2.995 12.242 1.00 92.19 87 GLN A C 1
ATOM 675 O O . GLN A 1 87 ? -35.622 4.172 12.068 1.00 92.19 87 GLN A O 1
ATOM 680 N N . ASN A 1 88 ? -36.260 2.527 13.455 1.00 94.19 88 ASN A N 1
ATOM 681 C CA . ASN A 1 88 ? -36.339 3.359 14.660 1.00 94.19 88 ASN A CA 1
ATOM 682 C C . ASN A 1 88 ? -34.936 3.749 15.184 1.00 94.19 88 ASN A C 1
ATOM 684 O O . ASN A 1 88 ? -34.101 2.888 15.472 1.00 94.19 88 ASN A O 1
ATOM 688 N N . ALA A 1 89 ? -34.684 5.055 15.328 1.00 91.38 89 ALA A N 1
ATOM 689 C CA . ALA A 1 89 ? -33.396 5.606 15.751 1.00 91.38 89 ALA A CA 1
ATOM 690 C C . ALA A 1 89 ? -33.035 5.332 17.220 1.00 91.38 89 ALA A C 1
ATOM 692 O O . ALA A 1 89 ? -31.862 5.100 17.520 1.00 91.38 89 ALA A O 1
ATOM 693 N N . GLU A 1 90 ? -34.012 5.336 18.126 1.00 92.69 90 GLU A N 1
ATOM 694 C CA . GLU A 1 90 ? -33.791 5.060 19.551 1.00 92.69 90 GLU A CA 1
ATOM 695 C C . GLU A 1 90 ? -33.429 3.592 19.765 1.00 92.69 90 GLU A C 1
ATOM 697 O O . GLU A 1 90 ? -32.462 3.274 20.461 1.00 92.69 90 GLU A O 1
ATOM 702 N N . PHE A 1 91 ? -34.118 2.699 19.051 1.00 91.38 91 PHE A N 1
ATOM 703 C CA . PHE A 1 91 ? -33.802 1.276 19.060 1.00 91.38 91 PHE A CA 1
ATOM 704 C C . PHE A 1 91 ? -32.370 1.010 18.572 1.00 91.38 91 PHE A C 1
ATOM 706 O O . PHE A 1 91 ? -31.619 0.306 19.248 1.00 91.38 91 PHE A O 1
ATOM 713 N N . ARG A 1 92 ? -31.929 1.638 17.467 1.00 92.56 92 ARG A N 1
ATOM 714 C CA . ARG A 1 92 ? -30.536 1.514 16.988 1.00 92.56 92 ARG A CA 1
ATOM 715 C C . ARG A 1 92 ? -29.514 1.907 18.059 1.00 92.56 92 ARG A C 1
ATOM 717 O O . ARG A 1 92 ? -28.519 1.205 18.222 1.00 92.56 92 ARG A O 1
ATOM 724 N N . LYS A 1 93 ? -29.759 2.999 18.796 1.00 90.00 93 LYS A N 1
ATOM 725 C CA . LYS A 1 93 ? -28.880 3.443 19.891 1.00 90.00 93 LYS A CA 1
ATOM 726 C C . LYS A 1 93 ? -28.835 2.424 21.029 1.00 90.00 93 LYS A C 1
ATOM 728 O O . LYS A 1 93 ? -27.745 2.104 21.491 1.00 90.00 93 LYS A O 1
ATOM 733 N N . SER A 1 94 ? -29.987 1.891 21.440 1.00 91.00 94 SER A N 1
ATOM 734 C CA . SER A 1 94 ? -30.060 0.895 22.519 1.00 91.00 94 SER A CA 1
ATOM 735 C C . SER A 1 94 ? -29.295 -0.391 22.180 1.00 91.00 94 SER A C 1
ATOM 737 O O . SER A 1 94 ? -28.466 -0.838 22.968 1.00 91.00 94 SER A O 1
ATOM 739 N N . VAL A 1 95 ? -29.471 -0.920 20.964 1.00 90.06 95 VAL A N 1
ATOM 740 C CA . VAL A 1 95 ? -28.753 -2.107 20.474 1.00 90.06 95 VAL A CA 1
ATOM 741 C C . VAL A 1 95 ? -27.251 -1.841 20.380 1.00 90.06 95 VAL A C 1
ATOM 743 O O . VAL A 1 95 ? -26.451 -2.689 20.763 1.00 90.06 95 VAL A O 1
ATOM 746 N N . GLN A 1 96 ? -26.850 -0.654 19.914 1.00 88.81 96 GLN A N 1
ATOM 747 C CA . GLN A 1 96 ? -25.437 -0.285 19.856 1.00 88.81 96 GLN A CA 1
ATOM 748 C C . GLN A 1 96 ? -24.806 -0.185 21.251 1.00 88.81 96 GLN A C 1
ATOM 750 O O . GLN A 1 96 ? -23.657 -0.582 21.417 1.00 88.81 96 GLN A O 1
ATOM 755 N N . ALA A 1 97 ? -25.539 0.335 22.239 1.00 88.31 97 ALA A N 1
ATOM 756 C CA . ALA A 1 97 ? -25.063 0.451 23.614 1.00 88.31 97 ALA A CA 1
ATOM 757 C C . ALA A 1 97 ? -24.863 -0.920 24.277 1.00 88.31 97 ALA A C 1
ATOM 759 O O . ALA A 1 97 ? -23.892 -1.098 25.006 1.00 88.31 97 ALA A O 1
ATOM 760 N N . LEU A 1 98 ? -25.729 -1.899 23.982 1.00 86.88 98 LEU A N 1
ATOM 761 C CA . LEU A 1 98 ? -25.553 -3.281 24.447 1.00 86.88 98 LEU A CA 1
ATOM 762 C C . LEU A 1 98 ? -24.255 -3.909 23.932 1.00 86.88 98 LEU A C 1
ATOM 764 O O . LEU A 1 98 ? -23.678 -4.738 24.621 1.00 86.88 98 LEU A O 1
ATOM 768 N N . TRP A 1 99 ? -23.794 -3.497 22.751 1.00 82.19 99 TRP A N 1
ATOM 769 C CA . TRP A 1 99 ? -22.577 -4.025 22.135 1.00 82.19 99 TRP A CA 1
ATOM 770 C C . TRP A 1 99 ? -21.286 -3.310 22.555 1.00 82.19 99 TRP A C 1
ATOM 772 O O . TRP A 1 99 ? -20.200 -3.722 22.166 1.00 82.19 99 TRP A O 1
ATOM 782 N N . LEU A 1 100 ? -21.392 -2.193 23.272 1.00 76.75 100 LEU A N 1
ATOM 783 C CA . LEU A 1 100 ? -20.238 -1.453 23.794 1.00 76.75 100 LEU A CA 1
ATOM 784 C C . LEU A 1 100 ? -19.964 -1.763 25.275 1.00 76.75 100 LEU A C 1
ATOM 786 O O . LEU A 1 100 ? -19.029 -1.196 25.837 1.00 76.75 100 LEU A O 1
ATOM 790 N N . ARG A 1 101 ? -20.792 -2.612 25.897 1.00 64.62 101 ARG A N 1
ATOM 791 C CA . ARG A 1 101 ? -20.522 -3.233 27.199 1.00 64.62 101 ARG A CA 1
ATOM 792 C C . ARG A 1 101 ? -19.603 -4.430 27.024 1.00 64.62 101 ARG A C 1
ATOM 794 O O . ARG A 1 101 ? -18.747 -4.598 27.914 1.00 64.62 101 ARG A O 1
#

Radius of gyration: 25.48 Å; chains: 1; bounding box: 52×26×80 Å

Sequence (101 aa):
MLLKTFAQLFKRPKSKASAWDAAGSGKRLTYWQPEHSAINSLLGNHLETLRSRARDMVRKNPYASNIIETLVSNAVGTGIKPQSKAQNAEFRKSVQALWLR

Foldseek 3Di:
DPPPPPVVVPPDPDDAAQCDPQQGDDDPPPRDDHDPDDPVVSCVVRVVSNVVSLVVCCVPPVVSVVVVVVCCCVVCVVDDQDQDPDPDPVVRVVVSVVVVD

pLDDT: mean 82.95, std 12.22, range [47.66, 98.12]

Secondary structure (DSSP, 8-state):
---SSHHHHT-PPP-PPPSSGGG--SSTTTT-----S-HHHHHHTTHHHHHHHHHHHHHH-HHHHHHHHHHHHHHHTT--------S-HHHHHHHHHHTT-

Organism: NCBI:txid1399147

InterPro domains:
  IPR006429 Phage portal protein, lambda family [PF05136] (26-100)